Protein AF-A0A3Q1EKR8-F1 (afdb_monomer_lite)

Foldseek 3Di:
DPPPVAVCVVCVVVVNNVVPPADPVNCCCQAVDPHHQKHKDWQFAPQVQADPVRHRTFWMWIWGWDQDPVPGIDIDTDDTDGHPQQPPQWDQDDDPPDTDTGRHPDDPD

InterPro domains:
  IPR016181 Acyl-CoA N-acyltransferase [SSF55729] (8-88)
  IPR051016 Diverse Substrate Acetyltransferase [PTHR10545] (8-89)

Sequence (109 aa):
MLFLFFPQELAEYEKMADHVKVTQRDLEQDGFSKNPFFHGIIAEVPEQHKTKEGHTKIGYALYFYSYSSFKGRAIYMEDLYVMPEFRGTVYFLKRGNFVYVSVGAENPK

Structure (mmCIF, N/CA/C/O backbone):
data_AF-A0A3Q1EKR8-F1
#
_entry.id   AF-A0A3Q1EKR8-F1
#
loop_
_atom_site.group_PDB
_atom_site.id
_atom_site.type_symbol
_atom_site.label_atom_id
_atom_site.label_alt_id
_atom_site.label_comp_id
_atom_site.label_asym_id
_atom_site.label_entity_id
_atom_site.label_seq_id
_atom_site.pdbx_PDB_ins_code
_atom_site.Cartn_x
_atom_site.Cartn_y
_atom_site.Cartn_z
_atom_site.occupancy
_atom_site.B_iso_or_equiv
_atom_site.auth_seq_id
_atom_site.auth_comp_id
_atom_site.auth_asym_id
_atom_site.auth_atom_id
_atom_site.pdbx_PDB_model_num
ATOM 1 N N . MET A 1 1 ? -9.556 6.822 -7.955 1.00 42.41 1 MET A N 1
ATOM 2 C CA . MET A 1 1 ? -9.859 8.071 -7.209 1.00 42.41 1 MET A CA 1
ATOM 3 C C . MET A 1 1 ? -9.363 8.106 -5.752 1.00 42.41 1 MET A C 1
ATOM 5 O O . MET A 1 1 ? -8.794 9.115 -5.384 1.00 42.41 1 MET A O 1
ATOM 9 N N . LEU A 1 2 ? -9.498 7.057 -4.919 1.00 49.38 2 LEU A N 1
ATOM 10 C CA . LEU A 1 2 ? -9.088 7.090 -3.487 1.00 49.38 2 LEU A CA 1
ATOM 11 C C . LEU A 1 2 ? -7.601 6.784 -3.199 1.00 49.38 2 LEU A C 1
ATOM 13 O O . LEU A 1 2 ? -7.170 6.876 -2.057 1.00 49.38 2 LE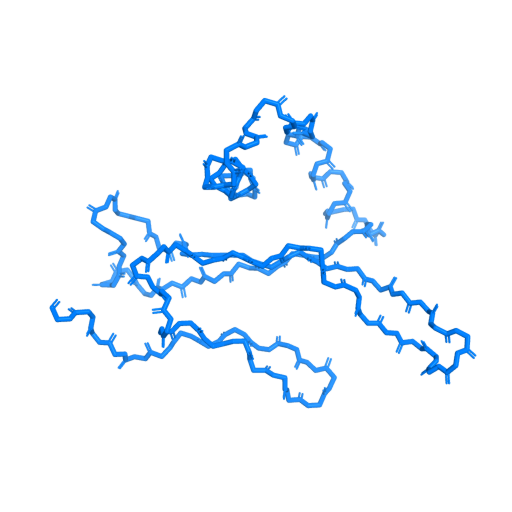U A O 1
ATOM 17 N N . PHE A 1 3 ? -6.814 6.442 -4.221 1.00 50.59 3 PHE A N 1
ATOM 18 C CA . PHE A 1 3 ? -5.400 6.078 -4.064 1.00 50.59 3 PHE A CA 1
ATOM 19 C C . PHE A 1 3 ? -4.462 7.287 -3.891 1.00 50.59 3 PHE A C 1
ATOM 21 O O . PHE A 1 3 ? -3.330 7.106 -3.473 1.00 50.59 3 PHE A O 1
ATOM 28 N N . LEU A 1 4 ? -4.926 8.508 -4.190 1.00 53.44 4 LEU A N 1
ATOM 29 C CA . LEU A 1 4 ? -4.136 9.740 -4.057 1.00 53.44 4 LEU A CA 1
ATOM 30 C C . LEU A 1 4 ? -4.172 10.369 -2.664 1.00 53.44 4 LEU A C 1
ATOM 32 O O . LEU A 1 4 ? -3.249 11.097 -2.316 1.00 53.44 4 LEU A O 1
ATOM 36 N N . PHE A 1 5 ? -5.226 10.113 -1.884 1.00 59.62 5 PHE A N 1
ATOM 37 C CA . PHE A 1 5 ? -5.355 10.724 -0.561 1.00 59.62 5 PHE A CA 1
ATOM 38 C C . PHE A 1 5 ? -4.181 10.315 0.329 1.00 59.62 5 PHE A C 1
ATOM 40 O O . PHE A 1 5 ? -3.593 11.138 1.017 1.00 59.62 5 PHE A O 1
ATOM 47 N N . PHE A 1 6 ? -3.769 9.053 0.226 1.00 64.31 6 PHE A N 1
ATOM 48 C CA . PHE A 1 6 ? -2.790 8.505 1.140 1.00 64.31 6 PHE A CA 1
ATOM 49 C C . PHE A 1 6 ? -1.323 8.863 0.865 1.00 64.31 6 PHE A C 1
ATOM 51 O O . PHE A 1 6 ? -0.617 9.108 1.839 1.00 64.31 6 PHE A O 1
ATOM 58 N N . PRO A 1 7 ? -0.822 8.927 -0.385 1.00 65.12 7 PRO A N 1
ATOM 59 C CA . PRO A 1 7 ? 0.519 9.446 -0.643 1.00 65.12 7 PRO A CA 1
ATOM 60 C C . PRO A 1 7 ? 0.674 10.896 -0.185 1.00 65.12 7 PRO A C 1
ATOM 62 O O . PRO A 1 7 ? 1.718 11.263 0.341 1.00 65.12 7 PRO A O 1
ATOM 65 N N . GLN A 1 8 ? -0.374 11.709 -0.336 1.00 68.06 8 GLN A N 1
ATOM 66 C CA . GLN A 1 8 ? -0.350 13.103 0.090 1.00 68.06 8 GLN A CA 1
ATOM 67 C C . GLN A 1 8 ? -0.425 13.234 1.616 1.00 68.06 8 GLN A C 1
ATOM 69 O O . GLN A 1 8 ? 0.374 13.960 2.197 1.00 68.06 8 GLN A O 1
ATOM 74 N N . GLU A 1 9 ? -1.288 12.460 2.275 1.00 68.25 9 GLU A N 1
ATOM 75 C CA . GLU A 1 9 ? -1.380 12.401 3.740 1.00 68.25 9 GLU A CA 1
ATOM 76 C C . GLU A 1 9 ? -0.096 11.836 4.386 1.00 68.25 9 GLU A C 1
ATOM 78 O O . GLU A 1 9 ? 0.372 12.340 5.410 1.00 68.25 9 GLU A O 1
ATOM 83 N N . LEU A 1 10 ? 0.530 10.825 3.765 1.00 69.25 10 LEU A N 1
ATOM 84 C CA . LEU A 1 10 ? 1.844 10.322 4.173 1.00 69.25 10 LEU A CA 1
ATOM 85 C C . LEU A 1 10 ? 2.913 11.402 3.991 1.00 69.25 10 LEU A C 1
ATOM 87 O O . LEU A 1 10 ? 3.696 11.639 4.906 1.00 69.25 10 LEU A O 1
ATOM 91 N N . ALA A 1 11 ? 2.933 12.091 2.851 1.00 71.44 11 ALA A N 1
ATOM 92 C CA . ALA A 1 11 ? 3.912 13.138 2.598 1.00 71.44 11 ALA A CA 1
ATOM 93 C C . ALA A 1 11 ? 3.726 14.353 3.522 1.00 71.44 11 ALA A C 1
ATOM 95 O O . ALA A 1 11 ? 4.711 14.953 3.943 1.00 71.44 11 ALA A O 1
ATOM 96 N N . GLU A 1 12 ? 2.498 14.703 3.907 1.00 75.50 12 GLU A N 1
ATOM 97 C CA . GLU A 1 12 ? 2.236 15.693 4.959 1.00 75.50 12 GLU A CA 1
ATOM 98 C C . GLU A 1 12 ? 2.779 15.221 6.313 1.00 75.50 12 GLU A C 1
ATOM 100 O O . GLU A 1 12 ? 3.479 15.975 6.996 1.00 75.50 12 GLU A O 1
ATOM 105 N N . TYR A 1 13 ? 2.535 13.957 6.673 1.00 70.31 13 TYR A N 1
ATOM 106 C CA . TYR A 1 13 ? 3.070 13.353 7.895 1.00 70.31 13 TYR A CA 1
ATOM 107 C C . TYR A 1 13 ? 4.611 13.334 7.919 1.00 70.31 13 TYR A C 1
ATOM 109 O O . TYR A 1 13 ? 5.218 13.652 8.944 1.00 70.31 13 TYR A O 1
ATOM 117 N N . GLU A 1 14 ? 5.254 13.019 6.792 1.00 72.88 14 GLU A N 1
ATOM 118 C CA . GLU A 1 14 ? 6.716 13.007 6.640 1.00 72.88 14 GLU A CA 1
ATOM 119 C C . GLU A 1 14 ? 7.326 14.396 6.393 1.00 72.88 14 GLU A C 1
ATOM 121 O O . GLU A 1 14 ? 8.548 14.535 6.348 1.00 72.88 14 GLU A O 1
ATOM 126 N N . LYS A 1 15 ? 6.497 15.445 6.288 1.00 75.50 15 LYS A N 1
ATOM 127 C CA . LYS A 1 15 ? 6.905 16.819 5.936 1.00 75.50 15 LYS A CA 1
ATOM 128 C C . LYS A 1 15 ? 7.612 16.909 4.576 1.00 75.50 15 LYS A C 1
ATOM 130 O O . LYS A 1 15 ? 8.515 17.721 4.386 1.00 75.50 15 LYS A O 1
ATOM 135 N N . MET A 1 16 ? 7.186 16.076 3.634 1.00 77.31 16 MET A N 1
ATOM 136 C CA . MET A 1 16 ? 7.697 15.958 2.270 1.00 77.31 16 MET A CA 1
ATOM 137 C C . MET A 1 16 ? 6.611 16.178 1.204 1.00 77.31 16 MET A C 1
ATOM 139 O O . MET A 1 16 ? 6.781 15.753 0.065 1.00 77.31 16 MET A O 1
ATOM 143 N N . ALA A 1 17 ? 5.505 16.854 1.536 1.00 68.44 17 ALA A N 1
ATOM 144 C CA . ALA A 1 17 ? 4.384 17.099 0.618 1.00 68.44 17 ALA A CA 1
ATOM 145 C C . ALA A 1 17 ? 4.819 17.680 -0.746 1.00 68.44 17 ALA A C 1
ATOM 147 O O . ALA A 1 17 ? 4.349 17.227 -1.788 1.00 68.44 17 ALA A O 1
A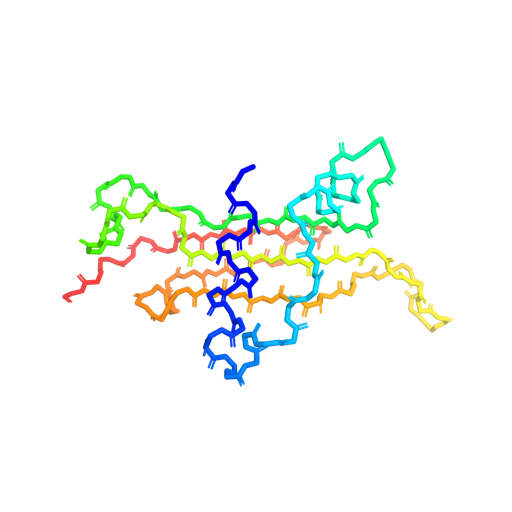TOM 148 N N . ASP A 1 18 ? 5.801 18.587 -0.758 1.00 70.50 18 ASP A N 1
ATOM 149 C CA . ASP A 1 18 ? 6.332 19.215 -1.981 1.00 70.50 18 ASP A CA 1
ATOM 150 C C . ASP A 1 18 ? 7.119 18.251 -2.896 1.00 70.50 18 ASP A C 1
ATOM 152 O O . ASP A 1 18 ? 7.441 18.580 -4.041 1.00 70.50 18 ASP A O 1
ATOM 156 N N . HIS A 1 19 ? 7.451 17.052 -2.409 1.00 73.06 19 HIS A N 1
ATOM 157 C CA . HIS A 1 19 ? 8.183 16.032 -3.160 1.00 73.06 19 HIS A CA 1
ATOM 158 C C . HIS A 1 19 ? 7.268 15.037 -3.883 1.00 73.06 19 HIS A C 1
ATOM 160 O O . HIS A 1 19 ? 7.757 14.261 -4.711 1.00 73.06 19 HIS A O 1
ATOM 166 N N . VAL A 1 20 ? 5.954 15.078 -3.636 1.00 73.44 20 VAL A N 1
ATOM 167 C CA . VAL A 1 20 ? 4.988 14.222 -4.332 1.00 73.44 20 VAL A CA 1
ATOM 168 C C . VAL A 1 20 ? 4.790 14.746 -5.754 1.00 73.44 20 VAL A C 1
ATOM 170 O O . VAL A 1 20 ? 4.064 15.704 -5.998 1.00 73.44 20 VAL A O 1
ATOM 173 N N . LYS A 1 21 ? 5.468 14.113 -6.715 1.00 77.81 21 LYS A N 1
ATOM 174 C CA . LYS A 1 21 ? 5.384 14.461 -8.147 1.00 77.81 21 LYS A CA 1
ATOM 175 C C . LYS A 1 21 ? 4.455 13.553 -8.950 1.00 77.81 21 LYS A C 1
ATOM 177 O O . LYS A 1 21 ? 4.186 13.848 -10.111 1.00 77.81 21 LYS A O 1
ATOM 182 N N . VAL A 1 22 ? 4.013 12.443 -8.361 1.00 80.06 22 VAL A N 1
ATOM 183 C CA . VAL A 1 22 ? 3.181 11.444 -9.038 1.00 80.06 22 VAL A CA 1
ATOM 184 C C . VAL A 1 22 ? 1.740 11.947 -9.146 1.00 80.06 22 VAL A C 1
ATOM 186 O O . VAL A 1 22 ? 1.177 12.450 -8.172 1.00 80.06 22 VAL A O 1
ATOM 189 N N . THR A 1 23 ? 1.136 11.845 -10.330 1.00 81.88 23 THR A N 1
ATOM 190 C CA . THR A 1 23 ? -0.250 12.282 -10.551 1.00 81.88 23 THR A CA 1
ATOM 191 C C . THR A 1 23 ? -1.241 11.128 -10.391 1.00 81.88 23 THR A C 1
ATOM 193 O O . THR A 1 23 ? -0.867 9.954 -10.408 1.00 81.88 23 THR A O 1
ATOM 196 N N . GLN A 1 24 ? -2.543 11.440 -10.299 1.00 75.88 24 GLN A N 1
ATOM 197 C CA . GLN A 1 24 ? -3.596 10.409 -10.281 1.00 75.88 24 GLN A CA 1
ATOM 198 C C . GLN A 1 24 ? -3.487 9.466 -11.476 1.00 75.88 24 GLN A C 1
ATOM 200 O O . GLN A 1 24 ? -3.673 8.258 -11.353 1.00 75.88 24 GLN A O 1
ATOM 205 N N . ARG A 1 25 ? -3.237 10.060 -12.644 1.00 79.88 25 ARG A N 1
ATOM 206 C CA . ARG A 1 25 ? -3.220 9.356 -13.915 1.00 79.88 25 ARG A CA 1
ATOM 207 C C . ARG A 1 25 ? -2.058 8.374 -13.969 1.00 79.88 25 ARG A C 1
ATOM 209 O O . ARG A 1 25 ? -2.252 7.271 -14.468 1.00 79.88 25 ARG A O 1
ATOM 216 N N . ASP A 1 26 ? -0.912 8.757 -13.413 1.00 84.81 26 ASP A N 1
ATOM 217 C CA . ASP A 1 26 ? 0.262 7.888 -13.317 1.00 84.81 26 ASP A CA 1
ATOM 218 C C . ASP A 1 26 ? -0.050 6.684 -12.421 1.00 84.81 26 ASP A C 1
ATOM 220 O O . ASP A 1 26 ? 0.101 5.547 -12.849 1.00 84.81 26 ASP A O 1
ATOM 224 N N . LEU A 1 27 ? -0.627 6.906 -11.232 1.00 80.19 27 LEU A N 1
ATOM 225 C CA . LEU A 1 27 ? -1.023 5.812 -10.332 1.00 80.19 27 LEU A CA 1
ATOM 226 C C . LEU A 1 27 ? -2.073 4.877 -10.950 1.00 80.19 27 LEU A C 1
ATOM 228 O O . LEU A 1 27 ? -2.014 3.663 -10.753 1.00 80.19 27 LEU A O 1
ATOM 232 N N . GLU A 1 28 ? -3.048 5.417 -11.684 1.00 79.31 28 GLU A N 1
ATOM 233 C CA . GLU A 1 28 ? -4.064 4.613 -12.372 1.00 79.31 28 GLU A CA 1
ATOM 234 C C . GLU A 1 28 ? -3.449 3.775 -13.498 1.00 79.31 28 GLU A C 1
ATOM 236 O O . GLU A 1 28 ? -3.748 2.586 -13.628 1.00 79.31 28 GLU A O 1
ATOM 241 N N . GLN A 1 29 ? -2.549 4.364 -14.281 1.00 83.75 29 GLN A N 1
ATOM 242 C CA . GLN A 1 29 ? -1.856 3.673 -15.361 1.00 83.75 29 G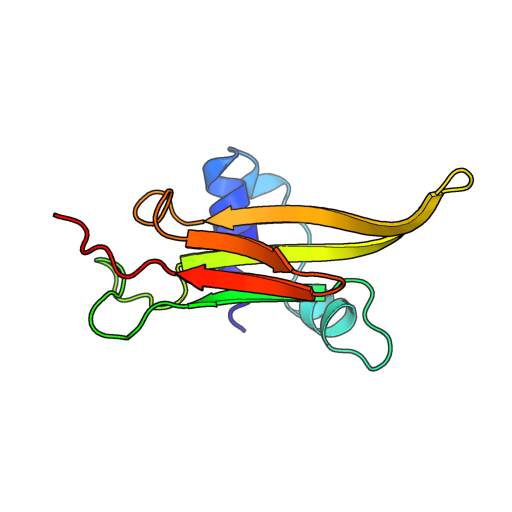LN A CA 1
ATOM 243 C C . GLN A 1 29 ? -0.889 2.604 -14.834 1.00 83.75 29 GLN A C 1
ATOM 245 O O . GLN A 1 29 ? -0.860 1.486 -15.352 1.00 83.75 29 GLN A O 1
ATOM 250 N N . ASP A 1 30 ? -0.137 2.916 -13.786 1.00 84.94 30 ASP A N 1
ATOM 251 C CA . ASP A 1 30 ? 0.923 2.052 -13.281 1.00 84.94 30 ASP A CA 1
ATOM 252 C C . ASP A 1 30 ? 0.391 0.977 -12.328 1.00 84.94 30 ASP A C 1
ATOM 254 O O . ASP A 1 30 ? 0.906 -0.137 -12.326 1.00 84.94 30 ASP A O 1
ATOM 258 N N . GLY A 1 31 ? -0.665 1.258 -11.560 1.00 79.62 31 GLY A N 1
ATOM 259 C CA . GLY A 1 31 ? -1.232 0.326 -10.576 1.00 79.62 31 GLY A CA 1
ATOM 260 C C . GLY A 1 31 ? -2.425 -0.503 -11.067 1.00 79.62 31 GLY A C 1
ATOM 261 O O . GLY A 1 31 ? -2.686 -1.572 -10.517 1.00 79.62 31 GLY A O 1
ATOM 262 N N . PHE A 1 32 ? -3.156 -0.046 -12.094 1.00 80.19 32 PHE A N 1
ATOM 263 C CA . PHE A 1 32 ? -4.408 -0.684 -12.552 1.00 80.19 32 PHE A CA 1
ATOM 264 C C . PHE A 1 32 ? -4.373 -1.143 -14.017 1.00 80.19 32 PHE A C 1
ATOM 266 O O . PHE A 1 32 ? -5.407 -1.495 -14.593 1.00 80.19 32 PHE A O 1
ATOM 273 N N . SER A 1 33 ? -3.194 -1.172 -14.640 1.00 81.88 33 SER A N 1
ATOM 274 C CA . SER A 1 33 ? -3.032 -1.775 -15.964 1.00 81.88 33 SER A CA 1
ATOM 275 C C . SER A 1 33 ? -3.029 -3.307 -15.910 1.00 81.88 33 SER A C 1
ATOM 277 O O . SER A 1 33 ? -3.028 -3.933 -14.852 1.00 81.88 33 SER A O 1
ATOM 279 N N . LYS A 1 34 ? -3.004 -3.944 -17.089 1.00 84.69 34 LYS A N 1
ATOM 280 C CA . LYS A 1 34 ? -2.892 -5.409 -17.203 1.00 84.69 34 LYS A CA 1
ATOM 281 C C . LYS A 1 34 ? -1.599 -5.963 -16.588 1.00 84.69 34 LYS A C 1
ATOM 283 O O . LYS A 1 34 ? -1.598 -7.112 -16.167 1.00 84.69 34 LYS A O 1
ATOM 288 N N . ASN A 1 35 ? -0.535 -5.158 -16.560 1.00 85.31 35 ASN A N 1
ATOM 289 C CA . ASN A 1 35 ? 0.771 -5.496 -15.995 1.00 85.31 35 ASN A CA 1
ATOM 290 C C . ASN A 1 35 ? 1.191 -4.368 -15.039 1.00 85.31 35 ASN A C 1
ATOM 292 O O . ASN A 1 35 ? 1.930 -3.476 -15.456 1.00 85.31 35 ASN A O 1
ATOM 296 N N . PRO A 1 36 ? 0.685 -4.365 -13.797 1.00 87.00 36 PRO A N 1
ATOM 297 C CA . PRO A 1 36 ? 0.923 -3.266 -12.876 1.00 87.00 36 PRO A CA 1
ATOM 298 C C . PRO A 1 36 ? 2.387 -3.222 -12.409 1.00 87.00 36 PRO A C 1
ATOM 300 O O . PRO A 1 36 ? 3.005 -4.260 -12.168 1.00 87.00 36 PRO A O 1
ATOM 303 N N . PHE A 1 37 ? 2.934 -2.015 -12.265 1.00 88.00 37 PHE A N 1
ATOM 304 C CA . PHE A 1 37 ? 4.269 -1.758 -11.713 1.00 88.00 37 PHE A CA 1
ATOM 305 C C . PHE A 1 37 ? 4.310 -1.916 -10.194 1.00 88.00 37 PHE A C 1
ATOM 307 O O . PHE A 1 37 ? 5.320 -2.352 -9.643 1.00 88.00 37 PHE A O 1
ATOM 314 N N . PHE A 1 38 ? 3.210 -1.581 -9.524 1.00 87.56 38 PHE A N 1
ATOM 315 C CA . PHE A 1 38 ? 3.058 -1.738 -8.087 1.00 87.56 38 PHE A CA 1
ATOM 316 C C . PHE A 1 38 ? 1.687 -2.312 -7.752 1.00 87.56 38 PHE A C 1
ATOM 318 O O . PHE A 1 38 ? 0.730 -2.230 -8.520 1.00 87.56 38 PHE A O 1
ATOM 325 N N . HIS A 1 39 ? 1.595 -2.867 -6.557 1.00 85.62 39 HIS A N 1
ATOM 326 C CA . HIS A 1 39 ? 0.368 -3.352 -5.969 1.00 85.62 39 HIS A CA 1
ATOM 327 C C . HIS A 1 39 ? 0.023 -2.526 -4.740 1.00 85.62 39 HIS A C 1
ATOM 329 O O . HI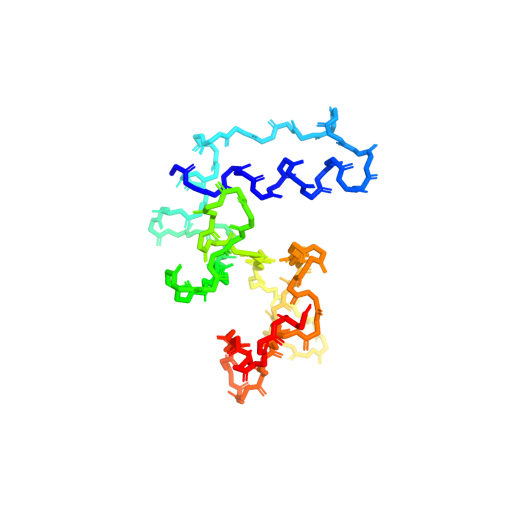S A 1 39 ? 0.885 -2.145 -3.949 1.00 85.62 39 HIS A O 1
ATOM 335 N N . GLY A 1 40 ? -1.271 -2.276 -4.597 1.00 84.00 40 GLY A N 1
ATOM 336 C CA . GLY A 1 40 ? -1.840 -1.468 -3.541 1.00 84.00 40 GLY A CA 1
ATOM 337 C C . GLY A 1 40 ? -2.793 -2.266 -2.667 1.00 84.00 40 GLY A C 1
ATOM 338 O O . GLY A 1 40 ? -3.612 -3.027 -3.182 1.00 84.00 40 GLY A O 1
ATOM 339 N N . ILE A 1 41 ? -2.724 -2.074 -1.353 1.00 83.88 41 ILE A N 1
ATOM 340 C CA . ILE A 1 41 ? -3.723 -2.583 -0.406 1.00 83.88 41 ILE A CA 1
ATOM 341 C C . ILE A 1 41 ? -4.255 -1.405 0.394 1.00 83.88 41 ILE A C 1
ATOM 343 O O . ILE A 1 41 ? -3.470 -0.594 0.870 1.00 83.88 41 ILE A O 1
ATOM 347 N N . ILE A 1 42 ? -5.574 -1.330 0.562 1.00 81.62 42 ILE A N 1
ATOM 348 C CA . ILE A 1 42 ? -6.233 -0.329 1.403 1.00 81.62 42 ILE A CA 1
ATOM 349 C C . ILE A 1 42 ? -6.740 -1.007 2.674 1.00 81.62 42 ILE A C 1
ATOM 351 O O . ILE A 1 42 ? -7.333 -2.085 2.616 1.00 81.62 42 ILE A O 1
ATOM 355 N N . ALA A 1 43 ? -6.504 -0.368 3.817 1.00 81.81 43 ALA A N 1
ATOM 356 C CA . ALA A 1 43 ? -7.100 -0.738 5.090 1.00 81.81 43 ALA A CA 1
ATOM 357 C C . ALA A 1 43 ? -8.434 0.002 5.249 1.00 81.81 43 ALA A C 1
ATOM 359 O O . ALA A 1 43 ? -8.464 1.235 5.239 1.00 81.81 43 ALA A O 1
ATOM 360 N N . GLU A 1 44 ? -9.525 -0.746 5.409 1.00 81.00 44 GLU A N 1
ATOM 361 C CA . GLU A 1 44 ? -10.862 -0.191 5.623 1.00 81.00 44 GLU A CA 1
ATOM 362 C C . GLU A 1 44 ? -11.440 -0.637 6.971 1.00 81.00 44 GLU A C 1
ATOM 364 O O . GLU A 1 44 ? -11.275 -1.786 7.386 1.00 81.00 44 GLU A O 1
ATOM 369 N N . VAL A 1 45 ? -12.137 0.277 7.642 1.00 79.88 45 VAL A N 1
ATOM 370 C CA . VAL A 1 45 ? -12.950 0.029 8.835 1.00 79.88 45 VAL A CA 1
ATOM 371 C C . VAL A 1 45 ? -14.434 0.010 8.477 1.00 79.88 45 VAL A C 1
ATOM 373 O O . VAL A 1 45 ? -14.854 0.677 7.527 1.00 79.88 45 VAL A O 1
ATOM 376 N N . PRO A 1 46 ? -15.264 -0.705 9.255 1.00 81.94 46 PRO A N 1
ATOM 377 C CA . PRO A 1 46 ? -16.713 -0.588 9.151 1.00 81.94 46 PRO A CA 1
ATOM 378 C C . PRO A 1 46 ? -17.193 0.855 9.363 1.00 81.94 46 PRO A C 1
ATOM 380 O O . PRO A 1 46 ? -16.595 1.594 10.142 1.00 81.94 46 PRO A O 1
ATOM 383 N N . GLU A 1 47 ? -18.322 1.225 8.754 1.00 82.69 47 GLU A N 1
ATOM 384 C CA . GLU A 1 47 ? -18.897 2.583 8.811 1.00 82.69 47 GLU A CA 1
ATOM 385 C C . GLU A 1 47 ? -19.073 3.110 10.247 1.00 82.69 47 GLU A C 1
ATOM 387 O O . GLU A 1 47 ? -18.862 4.291 10.512 1.00 82.69 47 GLU A O 1
ATOM 392 N N . GLN A 1 48 ? -19.405 2.233 11.198 1.00 83.38 48 GLN A N 1
ATOM 393 C CA . GLN A 1 48 ? -19.557 2.593 12.611 1.00 83.38 48 GLN A CA 1
ATOM 394 C C . GLN A 1 48 ? -18.243 2.980 13.320 1.00 83.38 48 GLN A C 1
ATOM 396 O O . GLN A 1 48 ? -18.298 3.569 14.394 1.00 83.38 48 GLN A O 1
ATOM 401 N N . HIS A 1 49 ? -17.085 2.656 12.738 1.00 82.50 49 HIS A N 1
ATOM 402 C CA . HIS A 1 49 ? -15.752 2.975 13.265 1.00 82.50 49 HIS A CA 1
ATOM 403 C C . HIS A 1 49 ? -14.991 3.952 12.360 1.00 82.50 49 HIS A C 1
ATOM 405 O O . HIS A 1 49 ? -13.766 4.024 12.432 1.00 82.50 49 HIS A O 1
ATOM 411 N N . LYS A 1 50 ? -15.693 4.670 11.475 1.00 83.94 50 LYS A N 1
ATOM 412 C CA . LYS A 1 50 ? -15.075 5.693 10.629 1.00 83.94 50 LYS A CA 1
ATOM 413 C C . LYS A 1 50 ? -14.382 6.769 11.460 1.00 83.94 50 LYS A C 1
ATOM 415 O O . LYS A 1 50 ? -14.723 6.988 12.624 1.00 83.94 50 LYS A O 1
ATOM 420 N N . THR A 1 51 ? -13.442 7.461 10.830 1.00 83.50 51 THR A N 1
ATOM 421 C CA . THR A 1 51 ? -12.720 8.568 11.463 1.00 83.50 51 THR A CA 1
ATOM 422 C C . THR A 1 51 ? -13.684 9.661 11.913 1.00 83.50 51 THR A C 1
ATOM 424 O O . THR A 1 51 ? -14.830 9.737 11.454 1.00 83.50 51 THR A O 1
ATOM 427 N N . LYS A 1 52 ? -13.217 10.572 12.771 1.00 82.25 52 LYS A N 1
ATOM 428 C CA . LYS A 1 52 ? -14.013 11.749 13.182 1.00 82.25 52 LYS A CA 1
ATOM 429 C C . LYS A 1 52 ? -14.475 12.600 11.991 1.00 82.25 52 LYS A C 1
ATOM 431 O O . LYS A 1 52 ? -15.513 13.249 12.065 1.00 82.25 52 LYS A O 1
ATOM 436 N N . GLU A 1 53 ? -13.722 12.555 10.898 1.00 82.06 53 GLU A N 1
ATOM 437 C CA . GLU A 1 53 ? -13.983 13.249 9.631 1.00 82.06 53 GLU A CA 1
ATOM 438 C C . GLU A 1 53 ? -14.853 12.422 8.666 1.00 82.06 53 GLU A C 1
ATOM 440 O O . GLU A 1 53 ? -15.262 12.899 7.610 1.00 82.06 53 GLU A O 1
ATOM 445 N N . GLY A 1 54 ? -15.202 11.192 9.049 1.00 83.00 54 GLY A N 1
ATOM 446 C CA . GLY A 1 54 ? -16.116 10.323 8.319 1.00 83.00 54 GLY A CA 1
ATOM 447 C C . GLY A 1 54 ? -15.448 9.367 7.330 1.00 83.00 54 GLY A C 1
ATOM 448 O O . GLY A 1 54 ? -16.150 8.781 6.506 1.00 83.00 54 GLY A O 1
ATOM 449 N N . HIS A 1 55 ? -14.129 9.177 7.389 1.00 81.62 55 HIS A N 1
ATOM 450 C CA . HIS A 1 55 ? -13.420 8.286 6.471 1.00 81.62 55 HIS A CA 1
ATOM 451 C C . HIS A 1 55 ? -13.416 6.838 6.977 1.00 81.62 55 HIS A C 1
ATOM 453 O O . HIS A 1 55 ? -13.062 6.554 8.118 1.00 81.62 55 HIS A O 1
ATOM 459 N N . THR A 1 56 ? -13.796 5.899 6.109 1.00 81.50 56 THR A N 1
ATOM 460 C CA . THR A 1 56 ? -13.714 4.452 6.378 1.00 81.50 56 THR A CA 1
ATOM 461 C C . THR A 1 56 ? -12.408 3.830 5.912 1.00 81.50 56 THR A C 1
ATOM 463 O O . THR A 1 56 ? -12.125 2.685 6.235 1.00 81.50 56 THR A O 1
ATOM 466 N N . LYS A 1 57 ? -11.595 4.560 5.152 1.00 83.50 57 LYS A N 1
ATOM 467 C CA . LYS A 1 57 ? -10.280 4.103 4.703 1.00 83.50 57 LYS A CA 1
ATOM 468 C C . LYS A 1 57 ? -9.247 4.760 5.589 1.00 83.50 57 LYS A C 1
ATOM 470 O O . LYS A 1 57 ? -9.200 5.981 5.654 1.00 83.50 57 LYS A O 1
ATOM 475 N N . ILE A 1 58 ? -8.459 3.941 6.263 1.00 85.94 58 ILE A N 1
ATOM 476 C CA . ILE A 1 58 ? -7.650 4.375 7.406 1.00 85.94 58 ILE A CA 1
ATOM 477 C C . ILE A 1 58 ? -6.157 4.122 7.207 1.00 85.94 58 ILE A C 1
ATOM 479 O O . ILE A 1 58 ? -5.351 4.377 8.097 1.00 85.94 58 ILE A O 1
ATOM 483 N N . GLY A 1 59 ? -5.773 3.580 6.056 1.00 83.38 59 GLY A N 1
ATOM 484 C CA . GLY A 1 59 ? -4.385 3.299 5.734 1.00 83.38 59 GLY A CA 1
ATOM 485 C C . GLY A 1 59 ? -4.224 2.590 4.400 1.00 83.38 59 GLY A C 1
ATOM 486 O O . GLY A 1 59 ? -5.201 2.171 3.771 1.00 83.38 59 GLY A O 1
ATOM 487 N N . TYR A 1 60 ? -2.973 2.424 3.991 1.00 84.25 60 TYR A N 1
ATOM 488 C CA . TYR A 1 60 ? -2.598 1.714 2.779 1.00 84.25 60 TYR A CA 1
ATOM 489 C C . T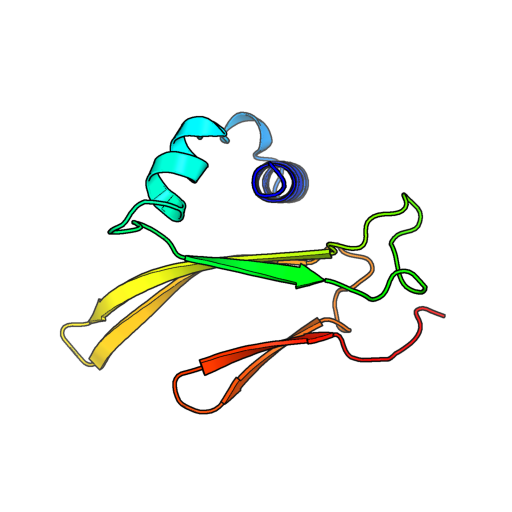YR A 1 60 ? -1.221 1.058 2.898 1.00 84.25 60 TYR A C 1
ATOM 491 O O . TYR A 1 60 ? -0.417 1.391 3.771 1.00 84.25 60 TYR A O 1
ATOM 499 N N . ALA A 1 61 ? -0.955 0.130 1.985 1.00 85.25 61 ALA A N 1
ATOM 500 C CA . ALA A 1 61 ? 0.370 -0.400 1.714 1.00 85.25 61 ALA A CA 1
ATOM 501 C C . ALA A 1 61 ? 0.626 -0.401 0.203 1.00 85.25 61 ALA A C 1
ATOM 503 O O . ALA A 1 61 ? -0.253 -0.807 -0.567 1.00 85.25 61 ALA A O 1
ATOM 504 N N . LEU A 1 62 ? 1.827 0.007 -0.204 1.00 85.69 62 LEU A N 1
ATOM 505 C CA . LEU A 1 62 ? 2.315 -0.053 -1.580 1.00 85.69 62 LEU A CA 1
ATOM 506 C C . LEU A 1 62 ? 3.515 -0.996 -1.643 1.00 85.69 62 LEU A C 1
ATOM 508 O O . LEU A 1 62 ? 4.456 -0.892 -0.856 1.00 85.69 62 LEU A O 1
ATOM 512 N N . TYR A 1 63 ? 3.481 -1.956 -2.562 1.00 88.31 63 TYR A N 1
ATOM 513 C CA . TYR A 1 63 ? 4.555 -2.935 -2.709 1.00 88.31 63 TYR A CA 1
ATOM 514 C C . TYR A 1 63 ? 4.724 -3.394 -4.153 1.00 88.31 63 TYR A C 1
ATOM 516 O O . TYR A 1 63 ? 3.807 -3.305 -4.965 1.00 88.31 63 TYR A O 1
ATOM 524 N N . PHE A 1 64 ? 5.883 -3.959 -4.468 1.00 90.00 64 PHE A N 1
ATOM 525 C CA . PHE A 1 64 ? 6.160 -4.574 -5.765 1.00 90.00 64 PHE A CA 1
ATOM 526 C C . PHE A 1 64 ? 6.965 -5.863 -5.606 1.00 90.00 64 PHE A C 1
ATOM 528 O O . PHE A 1 64 ? 7.589 -6.131 -4.573 1.00 90.00 64 PHE A O 1
ATOM 535 N N . TYR A 1 65 ? 6.922 -6.710 -6.633 1.00 89.81 65 TYR A N 1
ATOM 536 C CA . TYR A 1 65 ? 7.707 -7.937 -6.649 1.00 89.81 65 TYR A CA 1
ATOM 537 C C . TYR A 1 65 ? 9.158 -7.626 -6.997 1.00 89.81 65 TYR A C 1
ATOM 539 O O . TYR A 1 65 ? 9.453 -6.948 -7.977 1.00 89.81 65 TYR A O 1
ATOM 547 N N . SER A 1 66 ? 10.071 -8.162 -6.199 1.00 90.06 66 SER A N 1
ATOM 548 C CA . SER A 1 66 ? 11.508 -8.038 -6.407 1.00 90.06 66 SER A CA 1
ATOM 549 C C . SER A 1 66 ? 12.161 -9.416 -6.450 1.00 90.06 66 SER A C 1
ATOM 551 O O . SER A 1 66 ? 11.558 -10.437 -6.103 1.00 90.06 66 SER A O 1
ATOM 553 N N . TYR A 1 67 ? 13.407 -9.467 -6.913 1.00 90.62 67 TYR A N 1
ATOM 554 C CA . TYR A 1 67 ? 14.184 -10.697 -6.943 1.00 90.62 67 TYR A CA 1
ATOM 555 C C . TYR A 1 67 ? 15.519 -10.481 -6.240 1.00 90.62 67 TYR A C 1
ATOM 557 O O . TYR A 1 67 ? 16.309 -9.621 -6.619 1.00 90.62 67 TYR A O 1
ATOM 565 N N . SER A 1 68 ? 15.774 -11.276 -5.207 1.00 86.38 68 SER A N 1
ATOM 566 C CA . SER A 1 68 ? 17.059 -11.322 -4.522 1.00 86.38 68 SER A CA 1
ATOM 567 C C . SER A 1 68 ? 17.915 -12.423 -5.132 1.00 86.38 68 SER A C 1
ATOM 569 O O . SER A 1 68 ? 17.490 -13.576 -5.190 1.00 86.38 68 SER A O 1
ATOM 571 N N . SER A 1 69 ? 19.155 -12.107 -5.502 1.00 92.44 69 SER A N 1
ATOM 572 C CA . SER A 1 69 ? 20.132 -13.109 -5.954 1.00 92.44 69 SER A CA 1
ATOM 573 C C . SER A 1 69 ? 20.422 -14.189 -4.902 1.00 92.44 69 SER A C 1
ATOM 575 O O . SER A 1 69 ? 20.813 -15.294 -5.260 1.00 92.44 69 SER A O 1
ATOM 577 N N . PHE A 1 70 ? 20.180 -13.902 -3.619 1.00 89.88 70 PHE A N 1
ATOM 578 C CA . PHE A 1 70 ? 20.417 -14.829 -2.509 1.00 89.88 70 PHE A CA 1
ATOM 579 C C . PHE A 1 70 ? 19.162 -15.571 -2.034 1.00 89.88 70 PHE A C 1
ATOM 581 O O . PHE A 1 70 ? 19.277 -16.651 -1.462 1.00 89.88 70 PHE A O 1
ATOM 588 N N . LYS A 1 71 ? 17.965 -14.994 -2.214 1.00 87.44 71 LYS A N 1
ATOM 589 C CA . LYS A 1 71 ? 16.710 -15.521 -1.635 1.00 87.44 71 LYS A CA 1
ATOM 590 C C . LYS A 1 71 ? 15.614 -15.821 -2.664 1.00 87.44 71 LYS A C 1
ATOM 592 O O . LYS A 1 71 ? 14.573 -16.358 -2.298 1.00 87.44 71 LYS A O 1
ATOM 597 N N . GLY A 1 72 ? 15.837 -15.500 -3.936 1.00 91.44 72 GLY A N 1
ATOM 598 C CA . GLY A 1 72 ? 14.847 -15.652 -4.997 1.00 91.44 72 GLY A CA 1
ATOM 599 C C . GLY A 1 72 ? 13.759 -14.578 -4.946 1.00 91.44 72 GLY A C 1
ATOM 600 O O . GLY A 1 72 ? 14.020 -13.427 -4.593 1.00 91.44 72 GLY A O 1
ATOM 601 N N . ARG A 1 73 ? 12.530 -14.954 -5.317 1.00 91.25 73 ARG A N 1
ATOM 602 C CA . ARG A 1 73 ? 11.370 -14.048 -5.359 1.00 91.25 73 ARG A CA 1
ATOM 603 C C . ARG A 1 73 ? 11.085 -13.447 -3.982 1.00 91.25 73 ARG A C 1
ATOM 605 O O . ARG A 1 73 ? 10.973 -14.172 -2.995 1.00 91.25 73 ARG A O 1
ATOM 612 N N . ALA A 1 74 ? 10.906 -12.136 -3.947 1.00 87.19 74 ALA A N 1
ATOM 613 C CA . ALA A 1 74 ? 10.618 -11.362 -2.752 1.00 87.19 74 ALA A CA 1
ATOM 614 C C . ALA A 1 74 ? 9.542 -10.306 -3.036 1.00 87.19 74 ALA A C 1
ATOM 616 O O . ALA A 1 74 ? 9.164 -10.051 -4.179 1.00 87.19 74 ALA A O 1
ATOM 617 N N . ILE A 1 75 ? 9.039 -9.706 -1.962 1.00 87.31 75 ILE A N 1
ATOM 618 C CA . ILE A 1 75 ? 8.186 -8.523 -2.015 1.00 87.31 75 ILE A CA 1
ATOM 619 C C . ILE A 1 75 ? 8.997 -7.387 -1.409 1.00 87.31 75 ILE A C 1
ATOM 621 O O . ILE A 1 75 ? 9.545 -7.544 -0.316 1.00 87.31 75 ILE A O 1
ATOM 625 N N . TYR A 1 76 ? 9.089 -6.277 -2.130 1.00 87.00 76 TYR A N 1
ATOM 626 C CA . TYR A 1 76 ? 9.600 -5.024 -1.603 1.00 87.00 76 TYR A CA 1
ATOM 627 C C . TYR A 1 76 ? 8.411 -4.151 -1.215 1.00 87.00 76 TYR A C 1
ATOM 629 O O . TYR A 1 76 ? 7.512 -3.947 -2.028 1.00 87.00 76 TYR A O 1
ATOM 637 N N . MET A 1 77 ? 8.383 -3.705 0.036 1.00 88.06 77 MET A N 1
ATOM 638 C CA . MET A 1 77 ? 7.357 -2.808 0.556 1.00 88.06 77 MET A CA 1
ATOM 639 C C . MET A 1 77 ? 7.915 -1.394 0.485 1.00 88.06 77 MET A C 1
ATOM 641 O O . MET A 1 77 ? 8.916 -1.123 1.142 1.00 88.06 77 MET A O 1
ATOM 645 N N . GLU A 1 78 ? 7.298 -0.562 -0.345 1.00 88.62 78 GLU A N 1
ATOM 646 C CA . GLU A 1 78 ? 7.686 0.837 -0.529 1.00 88.62 78 GLU A CA 1
ATOM 647 C C . GLU A 1 78 ? 7.071 1.674 0.591 1.00 88.62 78 GLU A C 1
ATOM 649 O O . GLU A 1 78 ? 7.783 2.172 1.455 1.00 88.62 78 GLU A O 1
ATOM 654 N N . ASP A 1 79 ? 5.737 1.695 0.646 1.00 84.56 79 ASP A N 1
ATOM 655 C CA . ASP A 1 79 ? 4.988 2.505 1.597 1.00 84.56 79 ASP A CA 1
ATOM 656 C C . ASP A 1 79 ? 4.112 1.637 2.494 1.00 84.56 79 ASP A C 1
ATOM 658 O O . ASP A 1 79 ? 3.466 0.678 2.053 1.00 84.56 79 ASP A O 1
ATOM 662 N N . LEU A 1 80 ? 4.045 2.020 3.766 1.00 85.50 80 LEU A N 1
ATOM 663 C CA . LEU A 1 80 ? 3.104 1.482 4.735 1.00 85.50 80 LEU A CA 1
ATOM 664 C C . LEU A 1 80 ? 2.626 2.607 5.645 1.00 85.50 80 LEU A C 1
ATOM 666 O O . LEU A 1 80 ? 3.378 3.102 6.483 1.00 85.50 80 LEU A O 1
ATOM 670 N N . TYR A 1 81 ? 1.356 2.972 5.518 1.00 83.44 81 TYR A N 1
ATOM 671 C CA . TYR A 1 81 ? 0.778 4.057 6.296 1.00 83.44 81 TYR A CA 1
ATOM 672 C C . TYR A 1 81 ? -0.552 3.653 6.911 1.00 83.44 81 TYR A C 1
ATOM 674 O O . TYR A 1 81 ? -1.397 3.018 6.281 1.00 83.44 81 TYR A O 1
ATOM 682 N N . VAL A 1 82 ? -0.743 4.080 8.153 1.00 86.00 82 VAL A N 1
ATOM 683 C CA . VAL A 1 82 ? -2.011 4.014 8.874 1.00 86.00 82 VAL A CA 1
ATOM 684 C C . VAL A 1 82 ? -2.193 5.353 9.576 1.00 86.00 82 VAL A C 1
ATOM 686 O O . VAL A 1 82 ? -1.257 5.844 10.230 1.00 86.00 82 VAL A O 1
ATOM 689 N N . MET A 1 83 ? -3.393 5.917 9.448 1.00 83.81 83 MET A N 1
ATOM 690 C CA . MET A 1 83 ? -3.812 7.127 10.145 1.00 83.81 83 MET A CA 1
ATOM 691 C C . MET A 1 83 ? -3.498 6.995 11.643 1.00 83.81 83 MET A C 1
ATOM 693 O O . MET A 1 83 ? -3.768 5.938 12.224 1.00 83.81 83 MET A O 1
ATOM 697 N N . PRO A 1 84 ? -2.926 8.028 12.292 1.00 85.69 84 PRO A N 1
ATOM 698 C CA . PRO A 1 84 ? -2.460 7.941 13.676 1.00 85.69 84 PRO A CA 1
ATOM 699 C C . PRO A 1 84 ? -3.477 7.363 14.665 1.00 85.69 84 PRO A C 1
ATOM 701 O O . PRO A 1 84 ? -3.094 6.589 15.538 1.00 85.69 84 PRO A O 1
ATOM 704 N N . GLU A 1 85 ? -4.762 7.679 14.494 1.00 84.50 85 GLU A N 1
ATOM 705 C CA . GLU A 1 85 ? -5.849 7.236 15.376 1.00 84.50 85 GLU A CA 1
ATOM 706 C C . GLU A 1 85 ? -6.184 5.731 15.282 1.00 84.50 85 GLU A C 1
ATOM 708 O O . GLU A 1 85 ? -6.786 5.191 16.205 1.00 84.50 85 GLU A O 1
ATOM 713 N N . PHE A 1 86 ? -5.737 5.033 14.228 1.00 83.50 86 PHE A N 1
ATOM 714 C CA . PHE A 1 86 ? -5.911 3.579 14.046 1.00 83.50 86 PHE A CA 1
ATOM 715 C C . PHE A 1 86 ? -4.603 2.788 14.179 1.00 83.50 86 PHE A C 1
ATOM 717 O O . PHE A 1 86 ? -4.537 1.583 13.907 1.00 83.50 86 PHE A O 1
ATOM 724 N N . ARG A 1 87 ? -3.509 3.441 14.582 1.00 84.44 87 ARG A N 1
ATOM 725 C CA . ARG A 1 87 ? -2.250 2.729 14.816 1.00 84.44 87 ARG A CA 1
ATOM 726 C C . ARG A 1 87 ? -2.402 1.819 16.031 1.00 84.44 87 ARG A C 1
ATOM 728 O O . ARG A 1 87 ? -2.889 2.231 17.076 1.00 84.44 87 ARG A O 1
ATOM 735 N N . GLY A 1 88 ? -1.978 0.566 15.884 1.00 78.12 88 GLY A N 1
ATOM 736 C CA . GLY A 1 88 ? -2.133 -0.460 16.918 1.00 78.12 88 GLY A CA 1
ATOM 737 C C . GLY A 1 88 ? -3.442 -1.249 16.837 1.00 78.12 88 GLY A C 1
ATOM 738 O O . GLY A 1 88 ? -3.501 -2.320 17.432 1.00 78.12 88 GLY A O 1
ATOM 739 N N . THR A 1 89 ? -4.435 -0.791 16.063 1.00 73.62 89 THR A N 1
ATOM 740 C CA . THR A 1 89 ? -5.636 -1.579 15.737 1.00 73.62 89 THR A CA 1
ATOM 741 C C . THR A 1 89 ? -5.530 -2.228 14.360 1.00 73.62 89 THR A C 1
ATOM 743 O O . THR A 1 89 ? -6.076 -3.304 14.155 1.00 73.62 89 THR A O 1
ATOM 746 N N . VAL A 1 90 ? -4.780 -1.655 13.415 1.00 68.88 90 VAL A N 1
ATOM 747 C CA . VAL A 1 90 ? -4.489 -2.310 12.127 1.00 68.88 90 VAL A CA 1
ATOM 748 C C . VAL A 1 90 ? -3.286 -3.241 12.246 1.00 68.88 90 VAL A C 1
ATOM 750 O O . VAL A 1 90 ? -2.178 -2.814 12.574 1.00 68.88 90 VAL A O 1
ATOM 753 N N . TYR A 1 91 ? -3.489 -4.510 11.898 1.00 64.19 91 TYR A N 1
ATOM 754 C CA . TYR A 1 91 ? -2.448 -5.526 11.829 1.00 64.19 91 TYR A CA 1
ATOM 755 C C . TYR A 1 91 ? -2.251 -5.999 10.392 1.00 64.19 91 TYR A C 1
ATOM 757 O O . TYR A 1 91 ? -3.166 -6.522 9.751 1.00 64.19 91 TYR A O 1
ATOM 765 N N . PHE A 1 92 ? -1.015 -5.889 9.915 1.00 63.81 92 PHE A N 1
ATOM 766 C CA . PHE A 1 92 ? -0.570 -6.540 8.689 1.00 63.81 92 PHE A CA 1
ATOM 767 C C . PHE A 1 92 ? -0.076 -7.943 9.049 1.00 63.81 92 PHE A C 1
ATOM 769 O O . PHE A 1 92 ? 1.010 -8.127 9.599 1.00 63.81 92 PHE A O 1
ATOM 776 N N . LEU A 1 93 ? -0.908 -8.950 8.790 1.00 55.16 93 LEU A N 1
ATOM 777 C CA . LEU A 1 93 ? -0.625 -10.343 9.111 1.00 55.16 93 LEU A CA 1
ATOM 778 C C . LEU A 1 93 ? -0.062 -11.051 7.881 1.00 55.16 93 LEU A C 1
ATOM 780 O O . LEU A 1 93 ? -0.746 -11.221 6.872 1.00 55.16 93 LEU A O 1
ATOM 784 N N . LYS A 1 94 ? 1.174 -11.542 7.977 1.00 44.44 94 LYS A N 1
ATOM 785 C CA . LYS A 1 94 ? 1.731 -12.463 6.983 1.00 44.44 94 LYS A CA 1
ATOM 786 C C . LYS A 1 94 ? 1.362 -13.897 7.361 1.00 44.44 94 LYS A C 1
ATOM 788 O O . LYS A 1 94 ? 1.876 -14.433 8.341 1.00 44.44 94 LYS A O 1
ATOM 793 N N . ARG A 1 95 ? 0.498 -14.543 6.572 1.00 42.12 95 ARG A N 1
ATOM 794 C CA . ARG A 1 95 ? 0.198 -15.982 6.691 1.00 42.12 95 ARG A CA 1
ATOM 795 C C . ARG A 1 95 ? 0.515 -16.670 5.367 1.00 42.12 95 ARG A C 1
ATOM 797 O O . ARG A 1 95 ? -0.199 -16.515 4.379 1.00 42.12 95 ARG A O 1
ATOM 804 N N . GLY A 1 96 ? 1.611 -17.429 5.352 1.00 58.06 96 GLY A N 1
ATOM 805 C CA . GLY A 1 96 ? 2.140 -18.040 4.132 1.00 58.06 96 GLY A CA 1
ATOM 806 C C . GLY A 1 96 ? 2.606 -16.983 3.124 1.00 58.06 96 GLY A C 1
ATOM 807 O O . GLY A 1 96 ? 3.360 -16.075 3.478 1.00 58.06 96 GLY A O 1
ATOM 808 N N . ASN A 1 97 ? 2.140 -17.103 1.878 1.00 41.00 97 ASN A N 1
ATOM 809 C CA . ASN A 1 97 ? 2.461 -16.180 0.780 1.00 41.00 97 ASN A CA 1
ATOM 810 C C . ASN A 1 97 ? 1.509 -14.975 0.687 1.00 41.00 97 ASN A C 1
ATOM 812 O O . ASN A 1 97 ? 1.623 -14.187 -0.247 1.00 41.00 97 ASN A O 1
ATOM 816 N N . PHE A 1 98 ? 0.574 -14.836 1.628 1.00 39.91 98 PHE A N 1
ATOM 817 C CA . PHE A 1 98 ? -0.438 -13.786 1.610 1.00 39.91 98 PHE A CA 1
ATOM 818 C C . PHE A 1 98 ? -0.187 -12.768 2.723 1.00 39.91 98 PHE A C 1
ATOM 820 O O . PHE A 1 98 ? 0.136 -13.131 3.862 1.00 39.91 98 PHE A O 1
ATOM 827 N N . VAL A 1 99 ? -0.358 -11.493 2.377 1.00 54.59 99 VAL A N 1
ATOM 828 C CA . VAL A 1 99 ? -0.425 -10.379 3.325 1.00 54.59 99 VAL A CA 1
ATOM 829 C C . VAL A 1 99 ? -1.899 -10.064 3.534 1.00 54.59 99 VAL A C 1
ATOM 831 O O . VAL A 1 99 ? -2.602 -9.714 2.590 1.00 54.59 99 VAL A O 1
ATOM 834 N N . TYR A 1 100 ? -2.364 -10.231 4.764 1.00 55.25 100 TYR A N 1
ATOM 835 C CA . TYR A 1 100 ? -3.710 -9.876 5.187 1.00 55.25 100 TYR A CA 1
ATOM 836 C C . TYR A 1 100 ? -3.654 -8.562 5.951 1.00 55.25 100 TYR A C 1
ATOM 838 O O . TYR A 1 100 ? -2.763 -8.361 6.775 1.00 55.25 100 TYR A O 1
ATOM 846 N N . VAL A 1 101 ? -4.634 -7.699 5.719 1.00 60.78 101 VAL A N 1
ATOM 847 C CA . VAL A 1 101 ? -4.866 -6.518 6.548 1.00 60.78 101 VAL A CA 1
ATOM 848 C C . VAL A 1 101 ? -6.066 -6.832 7.416 1.00 60.78 101 VAL A C 1
ATOM 850 O O . VAL A 1 101 ? -7.169 -7.026 6.912 1.00 60.78 101 VAL A O 1
ATOM 853 N N . SER A 1 102 ? -5.829 -6.967 8.715 1.00 59.03 102 SER A N 1
ATOM 854 C CA . SER A 1 102 ? -6.881 -7.165 9.702 1.00 59.03 102 SER A CA 1
ATOM 855 C C . SER A 1 102 ? -6.978 -5.905 10.533 1.00 59.03 102 SER A C 1
ATOM 857 O O . SER A 1 102 ? -5.997 -5.504 11.152 1.00 59.03 102 SER A O 1
ATOM 859 N N . VAL A 1 103 ? -8.161 -5.307 10.593 1.00 61.97 103 VAL A N 1
ATOM 860 C CA . VAL A 1 103 ? -8.435 -4.277 11.590 1.00 61.97 103 VAL A CA 1
ATOM 861 C C . VAL A 1 103 ? -8.978 -4.979 12.830 1.00 61.97 103 VAL A C 1
ATOM 863 O O . VAL A 1 103 ? -10.019 -5.632 12.785 1.00 61.97 103 VAL A O 1
ATOM 866 N N . GLY A 1 104 ? -8.211 -4.938 13.913 1.00 58.34 104 GLY A N 1
ATOM 867 C CA . GLY A 1 104 ? -8.607 -5.409 15.228 1.00 58.34 104 GLY A CA 1
ATOM 868 C C . GLY A 1 104 ? -9.828 -4.638 15.707 1.00 58.34 104 GLY A C 1
ATOM 869 O O . GLY A 1 104 ? -9.848 -3.409 15.691 1.00 58.34 104 GLY A O 1
ATOM 870 N N . ALA A 1 105 ? -10.853 -5.376 16.120 1.00 49.28 105 ALA A N 1
ATOM 871 C CA . ALA A 1 105 ? -12.058 -4.835 16.727 1.00 49.28 105 ALA A CA 1
ATOM 872 C C . ALA A 1 105 ? -11.770 -4.394 18.171 1.00 49.28 105 ALA A C 1
ATOM 874 O O . ALA A 1 105 ? -12.276 -4.989 19.116 1.00 49.28 105 ALA A O 1
ATOM 875 N N . GLU A 1 106 ? -10.936 -3.376 18.359 1.00 51.25 106 GLU A N 1
ATOM 876 C CA . GLU A 1 106 ? -10.877 -2.665 19.631 1.00 51.25 106 GLU A CA 1
ATOM 877 C C . GLU A 1 106 ? -11.307 -1.222 19.402 1.00 51.25 106 GLU A C 1
ATOM 879 O O . GLU A 1 106 ? -10.654 -0.451 18.702 1.00 51.25 106 GLU A O 1
ATOM 884 N N . ASN A 1 107 ? -12.474 -0.909 19.970 1.00 43.31 107 ASN A N 1
ATOM 885 C CA . ASN A 1 107 ? -13.040 0.429 20.062 1.00 43.31 107 ASN A CA 1
ATOM 886 C C . ASN A 1 107 ? -11.953 1.418 20.514 1.00 43.31 107 ASN A C 1
ATOM 888 O O . ASN A 1 107 ? -11.388 1.205 21.595 1.00 43.31 107 ASN A O 1
ATOM 892 N N . PRO A 1 108 ? -11.692 2.515 19.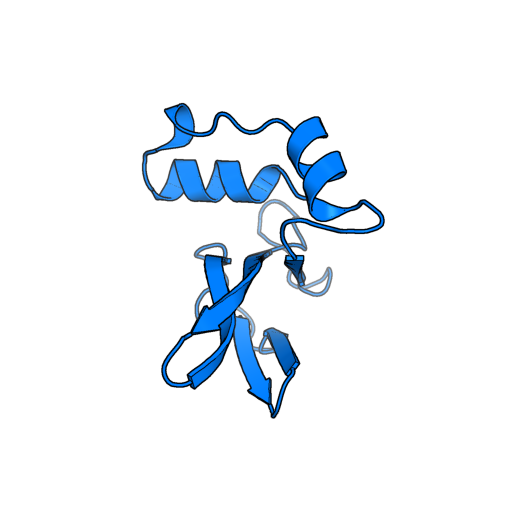781 1.00 44.56 108 PRO A N 1
ATOM 893 C CA . PRO A 1 108 ? -10.994 3.635 20.387 1.00 44.56 108 PRO A CA 1
ATOM 894 C C . PRO A 1 108 ? -11.868 4.132 21.548 1.00 44.56 108 PRO A C 1
ATOM 896 O O . PRO A 1 108 ? -13.033 4.482 21.353 1.00 44.56 108 PRO A O 1
ATOM 899 N N . LYS A 1 109 ? -11.334 4.037 22.770 1.00 38.28 109 LYS A N 1
ATOM 900 C CA . LYS A 1 109 ? -11.950 4.605 23.976 1.00 38.28 109 LYS A CA 1
ATOM 901 C C . LYS A 1 109 ? -12.063 6.121 23.878 1.00 38.28 109 LYS A C 1
ATOM 903 O O . LYS A 1 109 ? -11.151 6.737 23.282 1.00 38.28 109 LYS A O 1
#

Radius of gyration: 15.27 Å; chains: 1; bounding box: 40×37×41 Å

Organism: NCBI:txid80966

Secondary structure (DSSP, 8-state):
-TTTHHHHHHHHHTT-GGG----HHHHHHHHSSSS-SSEEEEEE--GGG--TT--SEEEEEEEEEEEETTTEEEEEEEEEEE-GGGTTTEEEEEETTEEEEEE------

pLDDT: mean 75.13, std 14.19, range [38.28, 92.44]